Protein AF-A0A4V0XMQ6-F1 (afdb_monomer_lite)

Structure (mmCIF, N/CA/C/O backbone):
data_AF-A0A4V0XMQ6-F1
#
_entry.id   AF-A0A4V0XMQ6-F1
#
loop_
_atom_site.group_PDB
_atom_site.id
_atom_site.type_symbol
_atom_site.label_atom_id
_atom_site.label_alt_id
_atom_site.label_comp_id
_atom_site.label_asym_id
_atom_site.label_entity_id
_atom_site.label_seq_id
_atom_site.pdbx_PDB_ins_code
_atom_site.Cartn_x
_atom_site.Cartn_y
_atom_site.Cartn_z
_atom_site.occupancy
_atom_site.B_iso_or_equiv
_atom_site.auth_seq_id
_atom_site.auth_comp_id
_atom_site.auth_asym_id
_atom_site.auth_atom_id
_atom_site.pdbx_PDB_model_num
ATOM 1 N N . MET A 1 1 ? 17.619 5.755 -38.784 1.00 81.12 1 MET A N 1
ATOM 2 C CA . MET A 1 1 ? 18.291 4.710 -37.985 1.00 81.12 1 MET A CA 1
ATOM 3 C C . MET A 1 1 ? 17.980 4.994 -36.527 1.00 81.12 1 MET A C 1
ATOM 5 O O . MET A 1 1 ? 18.348 6.059 -36.054 1.00 81.12 1 MET A O 1
ATOM 9 N N . ILE A 1 2 ? 17.221 4.125 -35.860 1.00 82.75 2 ILE A N 1
ATOM 10 C CA . ILE A 1 2 ? 16.957 4.253 -34.420 1.00 82.75 2 ILE A CA 1
ATOM 11 C C . ILE A 1 2 ? 18.274 4.017 -33.675 1.00 82.75 2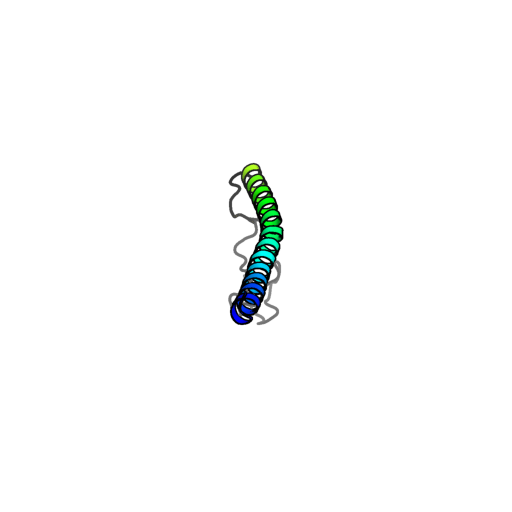 ILE A C 1
ATOM 13 O O . ILE A 1 2 ? 18.971 3.041 -33.950 1.00 82.75 2 ILE A O 1
ATOM 17 N N . SER A 1 3 ? 18.643 4.948 -32.795 1.00 91.12 3 SER A N 1
ATOM 18 C CA . SER A 1 3 ? 19.881 4.867 -32.019 1.00 91.12 3 SER A CA 1
ATOM 19 C C . SER A 1 3 ? 19.731 3.847 -30.894 1.00 91.12 3 SER A C 1
ATOM 21 O O . SER A 1 3 ? 18.682 3.762 -30.260 1.00 91.12 3 SER A O 1
ATOM 23 N N . ILE A 1 4 ? 20.793 3.100 -30.602 1.00 93.00 4 ILE A N 1
ATOM 24 C CA . ILE A 1 4 ? 20.817 2.119 -29.506 1.00 93.00 4 ILE A CA 1
ATOM 25 C C . ILE A 1 4 ? 20.461 2.790 -28.167 1.00 93.00 4 ILE A C 1
ATOM 27 O O . ILE A 1 4 ? 19.758 2.200 -27.352 1.00 93.00 4 ILE A O 1
ATOM 31 N N . PHE A 1 5 ? 20.863 4.051 -27.976 1.00 91.12 5 PHE A N 1
ATOM 32 C CA . PHE A 1 5 ? 20.516 4.844 -26.793 1.00 91.12 5 PHE A CA 1
ATOM 33 C C . PHE A 1 5 ? 19.008 5.041 -26.614 1.00 91.12 5 PHE A C 1
ATOM 35 O O . PHE A 1 5 ? 18.519 4.928 -25.496 1.00 91.12 5 PHE A O 1
ATOM 42 N N . GLU A 1 6 ? 18.274 5.276 -27.702 1.00 92.75 6 GLU A N 1
ATOM 43 C CA . G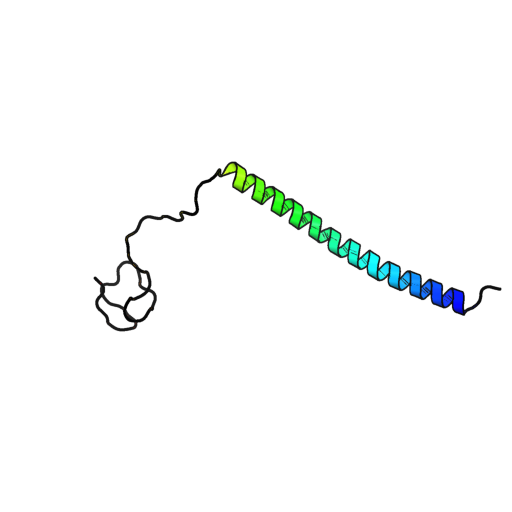LU A 1 6 ? 16.812 5.422 -27.682 1.00 92.75 6 GLU A CA 1
ATOM 44 C C . GLU A 1 6 ? 16.143 4.119 -27.234 1.00 92.75 6 GLU A C 1
ATOM 46 O O . GLU A 1 6 ? 15.283 4.124 -26.358 1.00 92.75 6 GLU A O 1
ATOM 51 N N . VAL A 1 7 ? 16.602 2.977 -27.756 1.00 94.81 7 VAL A N 1
ATOM 52 C CA . VAL A 1 7 ? 16.056 1.662 -27.386 1.00 94.81 7 VAL A CA 1
ATOM 53 C C . VAL A 1 7 ? 16.318 1.352 -25.912 1.00 94.81 7 VAL A C 1
ATOM 55 O O . VAL A 1 7 ? 15.412 0.921 -25.201 1.00 94.81 7 VAL A O 1
ATOM 58 N N . VAL A 1 8 ? 17.538 1.603 -25.431 1.00 94.75 8 VAL A N 1
ATOM 59 C CA . VAL A 1 8 ? 17.901 1.381 -24.022 1.00 94.75 8 VAL A CA 1
ATOM 60 C C . VAL A 1 8 ? 17.093 2.295 -23.100 1.00 94.75 8 VAL A C 1
ATOM 62 O O . VAL A 1 8 ? 16.592 1.837 -22.072 1.00 94.75 8 VAL A O 1
ATOM 65 N N . PHE A 1 9 ? 16.922 3.563 -23.479 1.00 94.44 9 PHE A N 1
ATOM 66 C CA . PHE A 1 9 ? 16.136 4.521 -22.708 1.00 94.44 9 PHE A CA 1
ATOM 67 C C . PHE A 1 9 ? 14.666 4.101 -22.618 1.00 94.44 9 PHE A C 1
ATOM 69 O O . PHE A 1 9 ? 14.101 4.087 -21.527 1.00 94.44 9 PHE A O 1
ATOM 76 N N . LEU A 1 10 ? 14.070 3.674 -23.733 1.00 94.94 10 LEU A N 1
ATOM 77 C CA . LEU A 1 10 ? 12.678 3.233 -23.788 1.00 94.94 10 LEU A CA 1
ATOM 78 C C . LEU A 1 10 ? 12.460 1.967 -22.942 1.00 94.94 10 LEU A C 1
ATOM 80 O O . LEU A 1 10 ? 11.510 1.906 -22.164 1.00 94.94 10 LEU A O 1
ATOM 84 N N . VAL A 1 11 ? 13.374 0.992 -23.002 1.00 95.81 11 VAL A N 1
ATOM 85 C CA . VAL A 1 11 ? 13.305 -0.227 -22.172 1.00 95.81 11 VAL A CA 1
ATOM 86 C C . VAL A 1 11 ? 13.397 0.104 -20.680 1.00 95.81 11 VAL A C 1
ATOM 88 O O . VAL A 1 11 ? 12.598 -0.403 -19.891 1.00 95.81 11 VAL A O 1
ATOM 91 N N . MET A 1 12 ? 14.324 0.982 -20.287 1.00 94.88 12 MET A N 1
ATOM 92 C CA . MET A 1 12 ? 14.463 1.415 -18.892 1.00 94.88 12 MET A CA 1
ATOM 93 C C . MET A 1 12 ? 13.233 2.187 -18.416 1.00 94.88 12 MET A C 1
ATOM 95 O O . MET A 1 12 ? 12.716 1.921 -17.331 1.00 94.88 12 MET A O 1
ATOM 99 N N . PHE A 1 13 ? 12.727 3.100 -19.243 1.00 94.81 13 PHE A N 1
ATOM 100 C CA . PHE A 1 13 ? 11.549 3.892 -18.921 1.00 94.81 13 PHE A CA 1
ATOM 101 C C . PHE A 1 13 ? 10.311 3.007 -18.748 1.00 94.81 13 PHE A C 1
ATOM 103 O O . PHE A 1 13 ? 9.594 3.137 -17.758 1.00 94.81 13 PHE A O 1
ATOM 110 N N . VAL A 1 14 ? 10.102 2.046 -19.652 1.00 94.75 14 VAL A N 1
ATOM 111 C CA . VAL A 1 14 ? 9.008 1.072 -19.558 1.00 94.75 14 VAL A CA 1
ATOM 112 C C . VAL A 1 14 ? 9.158 0.211 -18.303 1.00 94.75 14 VAL A C 1
AT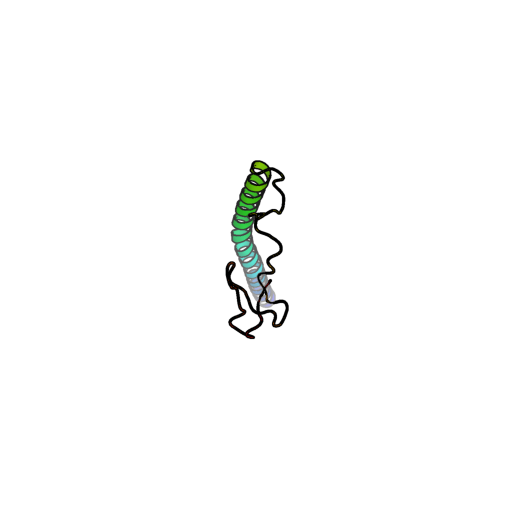OM 114 O O . VAL A 1 14 ? 8.190 0.067 -17.563 1.00 94.75 14 VAL A O 1
ATOM 117 N N . ALA A 1 15 ? 10.351 -0.296 -17.987 1.00 94.06 15 ALA A N 1
ATOM 118 C CA . ALA A 1 15 ? 10.571 -1.097 -16.780 1.00 94.06 15 ALA A CA 1
ATOM 119 C C . ALA A 1 15 ? 10.275 -0.314 -15.483 1.00 94.06 15 ALA A C 1
ATOM 121 O O . ALA A 1 15 ? 9.589 -0.814 -14.586 1.00 94.06 15 ALA A O 1
ATOM 122 N N . VAL A 1 16 ? 10.731 0.938 -15.390 1.00 94.19 16 VAL A N 1
ATOM 123 C CA . VAL A 1 16 ? 10.459 1.810 -14.235 1.00 94.19 16 VAL A CA 1
ATOM 124 C C . VAL A 1 16 ? 8.967 2.140 -14.144 1.00 94.19 16 VAL A C 1
ATOM 126 O O . VAL A 1 16 ? 8.364 2.036 -13.079 1.00 94.19 16 VAL A O 1
ATOM 129 N N . PHE A 1 17 ? 8.328 2.455 -15.267 1.00 93.00 17 PHE A N 1
ATOM 130 C CA . PHE A 1 17 ? 6.900 2.747 -15.297 1.00 93.00 17 PHE A CA 1
ATOM 131 C C . PHE A 1 17 ? 6.058 1.531 -14.883 1.00 93.00 17 PHE A C 1
ATOM 133 O O . PHE A 1 17 ? 5.153 1.652 -14.055 1.00 93.00 17 PHE A O 1
ATOM 140 N N . PHE A 1 18 ? 6.403 0.336 -15.372 1.00 91.50 18 PHE A N 1
ATOM 141 C CA . PHE A 1 18 ? 5.737 -0.907 -14.985 1.00 91.50 18 PHE A CA 1
ATOM 142 C C . PHE A 1 18 ? 5.933 -1.240 -13.509 1.00 91.50 18 PHE A C 1
ATOM 144 O O . PHE A 1 18 ? 4.977 -1.681 -12.874 1.00 91.50 18 PHE A O 1
ATOM 151 N N . THR A 1 19 ? 7.118 -1.027 -12.934 1.00 89.12 19 THR A N 1
ATOM 152 C CA . THR A 1 19 ? 7.342 -1.292 -11.500 1.00 89.12 19 THR A CA 1
ATOM 153 C C . THR A 1 19 ? 6.536 -0.341 -10.614 1.00 89.12 19 THR A C 1
ATOM 155 O O . THR A 1 19 ? 5.905 -0.798 -9.658 1.00 89.12 19 THR A O 1
ATOM 158 N N . ILE A 1 20 ? 6.453 0.944 -10.975 1.00 89.50 20 ILE A N 1
ATOM 159 C CA . ILE A 1 20 ? 5.638 1.939 -10.262 1.00 89.50 20 ILE A CA 1
ATOM 160 C C . ILE A 1 20 ? 4.145 1.606 -10.373 1.00 89.50 20 ILE A C 1
ATOM 162 O O . ILE A 1 20 ? 3.451 1.544 -9.357 1.00 89.50 20 ILE A O 1
ATOM 166 N N . ILE A 1 21 ? 3.641 1.339 -11.584 1.00 87.56 21 ILE A N 1
ATOM 167 C CA . ILE A 1 21 ? 2.223 1.011 -11.795 1.00 87.56 21 ILE A CA 1
ATOM 168 C C . ILE A 1 21 ? 1.860 -0.312 -11.127 1.00 87.56 21 ILE A C 1
ATOM 170 O O . ILE A 1 21 ? 0.842 -0.385 -10.441 1.00 87.56 21 ILE A O 1
ATOM 174 N N . SER A 1 22 ? 2.692 -1.344 -11.262 1.00 84.62 22 SER A N 1
ATOM 175 C CA . SER A 1 22 ? 2.450 -2.640 -10.617 1.00 84.62 22 SER A CA 1
ATOM 176 C C . SER A 1 22 ? 2.434 -2.507 -9.092 1.00 84.62 22 SER A C 1
ATOM 178 O O . SER A 1 22 ? 1.571 -3.086 -8.431 1.00 84.62 22 SER A O 1
ATOM 180 N N . GLY A 1 23 ? 3.334 -1.694 -8.525 1.00 83.69 23 GLY A N 1
ATOM 181 C CA . GLY A 1 23 ? 3.331 -1.363 -7.099 1.00 83.69 23 GLY A CA 1
ATOM 182 C C . GLY A 1 23 ? 2.055 -0.633 -6.669 1.00 83.69 23 GLY A C 1
ATOM 183 O O . GLY A 1 23 ? 1.444 -0.981 -5.658 1.00 83.69 23 GLY A O 1
ATOM 184 N N . PHE A 1 24 ? 1.597 0.324 -7.475 1.00 76.88 24 PHE A N 1
ATOM 185 C CA . PHE A 1 24 ? 0.392 1.102 -7.202 1.00 76.88 24 PHE A CA 1
ATOM 186 C C . PHE A 1 24 ? -0.897 0.266 -7.280 1.00 76.88 24 PHE A C 1
ATOM 188 O O . PHE A 1 24 ? -1.770 0.373 -6.415 1.00 76.88 24 PHE A O 1
ATOM 195 N N . TRP A 1 25 ? -1.007 -0.629 -8.263 1.00 72.00 25 TRP A N 1
ATOM 196 C CA . TRP A 1 25 ? -2.134 -1.561 -8.373 1.00 72.00 25 TRP A CA 1
ATOM 197 C C . TRP A 1 25 ? -2.168 -2.561 -7.211 1.00 72.00 25 TRP A C 1
ATOM 199 O O . TRP A 1 25 ? -3.241 -2.841 -6.670 1.00 72.00 25 TRP A O 1
ATOM 209 N N . ARG A 1 26 ? -1.001 -3.031 -6.751 1.00 72.06 26 ARG A N 1
ATOM 210 C CA . ARG A 1 26 ? -0.888 -3.908 -5.575 1.00 72.06 26 ARG A CA 1
ATOM 211 C C . ARG A 1 26 ? -1.366 -3.226 -4.285 1.00 72.06 26 ARG A C 1
ATOM 213 O O . ARG A 1 26 ? -1.976 -3.885 -3.446 1.00 72.06 26 ARG A O 1
ATOM 220 N N . MET A 1 27 ? -1.153 -1.916 -4.153 1.00 66.69 27 MET A N 1
ATOM 221 C CA . MET A 1 27 ? -1.637 -1.114 -3.018 1.00 66.69 27 MET A CA 1
ATOM 222 C C . MET A 1 27 ? -3.158 -0.887 -3.073 1.00 66.69 27 MET A C 1
ATOM 224 O O . MET A 1 27 ? -3.844 -0.995 -2.054 1.00 66.69 27 MET A O 1
ATOM 228 N N . ARG A 1 28 ? -3.721 -0.659 -4.267 1.00 65.12 28 ARG A N 1
ATOM 229 C CA . ARG A 1 28 ? -5.173 -0.474 -4.452 1.00 65.12 28 ARG A CA 1
ATOM 230 C C . ARG A 1 28 ? -5.998 -1.708 -4.068 1.00 65.12 28 ARG A C 1
ATOM 232 O O . ARG A 1 28 ? -7.102 -1.561 -3.548 1.00 65.12 28 ARG A O 1
ATOM 239 N N . GLY A 1 29 ? -5.447 -2.910 -4.251 1.00 67.31 2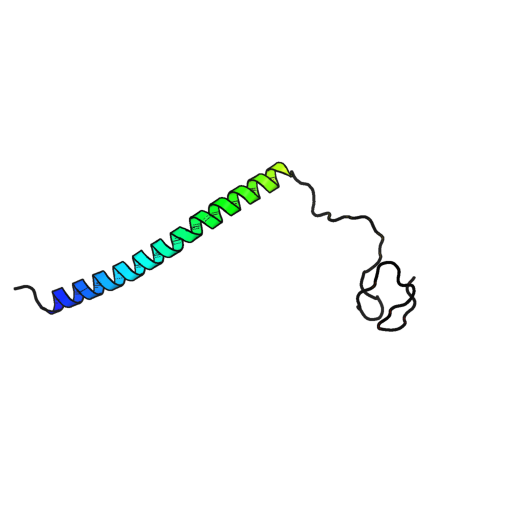9 GLY A N 1
ATOM 240 C CA . GLY A 1 29 ? -6.104 -4.162 -3.861 1.00 67.31 29 GLY A CA 1
ATOM 241 C C . GLY A 1 29 ? -6.337 -4.316 -2.350 1.00 67.31 29 GLY A C 1
ATOM 242 O O . GLY A 1 29 ? -7.279 -4.999 -1.950 1.00 67.31 29 GLY A O 1
ATOM 243 N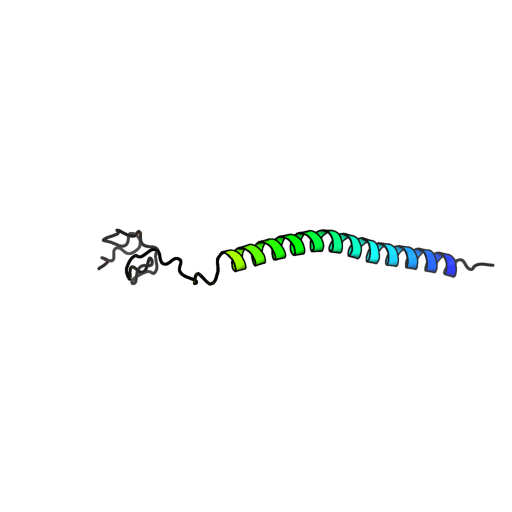 N . MET A 1 30 ? -5.525 -3.669 -1.503 1.00 64.75 30 MET A N 1
ATOM 244 C CA . MET A 1 30 ? -5.735 -3.674 -0.047 1.00 64.75 30 MET A CA 1
ATOM 245 C C . MET A 1 30 ? -6.652 -2.539 0.423 1.00 64.75 30 MET A C 1
ATOM 247 O O . MET A 1 30 ? -7.400 -2.730 1.378 1.00 64.75 30 MET A O 1
ATOM 251 N N . ALA A 1 31 ? -6.669 -1.401 -0.279 1.00 66.31 31 ALA A N 1
ATOM 252 C CA . ALA A 1 31 ? -7.533 -0.266 0.055 1.00 66.31 31 ALA A CA 1
ATOM 253 C C . ALA A 1 31 ? -9.028 -0.623 -0.006 1.00 66.31 31 ALA A C 1
ATOM 255 O O . ALA A 1 31 ? -9.789 -0.203 0.860 1.00 66.31 31 ALA A O 1
ATOM 256 N N . ASN A 1 32 ? -9.438 -1.466 -0.962 1.00 74.62 32 ASN A N 1
ATOM 257 C CA . ASN A 1 32 ? -10.841 -1.872 -1.093 1.00 74.62 32 ASN A CA 1
ATOM 258 C C . ASN A 1 32 ? -11.342 -2.691 0.113 1.00 74.62 32 ASN A C 1
ATOM 260 O O . ASN A 1 32 ? -12.510 -2.595 0.469 1.00 74.62 32 ASN A O 1
ATOM 264 N N . LYS A 1 33 ? -10.455 -3.460 0.765 1.00 75.69 33 LYS A N 1
ATOM 265 C CA . LYS A 1 33 ? -10.791 -4.251 1.964 1.00 75.69 33 LYS A CA 1
ATOM 266 C C . LYS A 1 33 ? -10.870 -3.393 3.225 1.00 75.69 33 LYS A C 1
ATOM 268 O O . LYS A 1 33 ? -11.682 -3.660 4.102 1.00 75.69 33 LYS A O 1
ATOM 273 N N . VAL A 1 34 ? -10.016 -2.371 3.324 1.00 76.19 34 VAL A N 1
ATOM 274 C CA . VAL A 1 34 ? -10.052 -1.417 4.443 1.00 76.19 34 VAL A CA 1
ATOM 275 C C . VAL A 1 34 ? -11.291 -0.532 4.338 1.00 76.19 34 VAL A C 1
ATOM 277 O O . VAL A 1 34 ? -11.931 -0.273 5.348 1.00 76.19 34 VAL A O 1
ATOM 280 N N . PHE A 1 35 ? -11.665 -0.126 3.122 1.00 76.44 35 PHE A N 1
ATOM 281 C CA . PHE A 1 35 ? -12.868 0.667 2.891 1.00 76.44 35 PHE A CA 1
ATOM 282 C C . PHE A 1 35 ? -14.141 -0.103 3.271 1.00 76.44 35 PHE A C 1
ATOM 284 O O . PHE A 1 35 ? -14.975 0.433 3.992 1.00 76.44 35 PHE A O 1
ATOM 291 N N . SER A 1 36 ? -14.250 -1.384 2.893 1.00 74.88 36 SER A N 1
ATOM 292 C CA . SER A 1 36 ? -15.402 -2.210 3.276 1.00 74.88 36 SER A CA 1
ATOM 293 C C . SER A 1 36 ? -15.488 -2.455 4.787 1.00 74.88 36 SER A C 1
ATOM 295 O O . SER A 1 36 ? -16.572 -2.376 5.349 1.00 74.88 36 SER A O 1
ATOM 297 N N . LEU A 1 37 ? -14.355 -2.691 5.464 1.00 80.12 37 LEU A N 1
ATOM 298 C CA . LEU A 1 37 ? -14.335 -2.838 6.928 1.00 80.12 37 LEU A CA 1
ATOM 299 C C . LEU A 1 37 ? -14.676 -1.524 7.651 1.00 80.12 37 LEU A C 1
ATOM 301 O O . LEU A 1 37 ? -15.339 -1.548 8.685 1.00 80.12 37 LEU A O 1
ATOM 305 N N . ALA A 1 38 ? -14.241 -0.380 7.112 1.00 78.88 38 ALA A N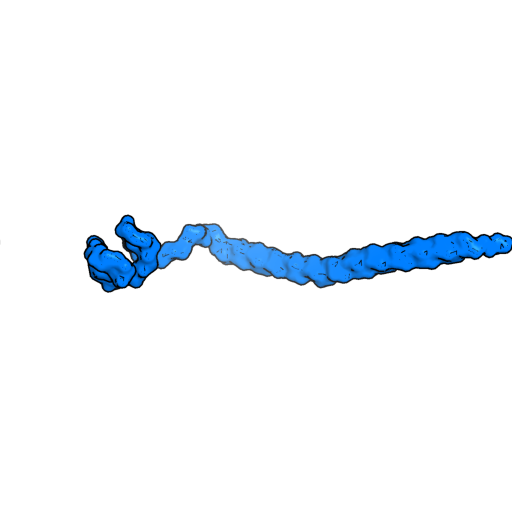 1
ATOM 306 C CA . ALA A 1 38 ? -14.560 0.932 7.669 1.00 78.88 38 ALA A CA 1
ATOM 307 C C . ALA A 1 38 ? -16.060 1.257 7.558 1.00 78.88 38 ALA A C 1
ATOM 309 O O . ALA A 1 38 ? -16.631 1.834 8.483 1.00 78.88 38 ALA A O 1
ATOM 310 N N . GLU A 1 39 ? -16.703 0.856 6.459 1.00 82.00 39 GLU A N 1
ATOM 311 C CA . GLU A 1 39 ? -18.142 1.043 6.257 1.00 82.00 39 GLU A CA 1
ATOM 312 C C . GLU A 1 39 ? -18.968 0.171 7.220 1.00 82.00 39 GLU A C 1
ATOM 314 O O . GLU A 1 39 ? -19.896 0.664 7.864 1.00 82.00 39 GLU A O 1
ATOM 319 N N . GLU A 1 40 ? -18.560 -1.085 7.434 1.00 82.81 40 GLU A N 1
ATOM 320 C CA . GLU A 1 40 ? -19.193 -1.984 8.411 1.00 82.81 40 GLU A CA 1
ATOM 321 C C . GLU A 1 40 ? -19.050 -1.493 9.864 1.00 82.81 40 GLU A C 1
ATOM 323 O O . GLU A 1 40 ? -19.977 -1.633 10.670 1.00 82.81 40 GLU A O 1
ATOM 328 N N . GLU A 1 41 ? -17.907 -0.902 10.227 1.00 78.56 41 GLU A N 1
ATOM 329 C CA . GLU A 1 41 ? -17.705 -0.343 11.569 1.00 78.56 41 GLU A CA 1
ATOM 330 C C . GLU A 1 41 ? -18.556 0.918 11.797 1.00 78.56 41 GLU A C 1
ATOM 332 O O . GLU A 1 41 ? -19.076 1.130 12.898 1.00 78.56 41 GLU A O 1
ATOM 337 N N . MET A 1 42 ? -18.742 1.739 10.759 1.00 75.12 42 MET A N 1
ATOM 338 C CA . MET A 1 42 ? -19.563 2.948 10.824 1.00 75.12 42 MET A CA 1
ATOM 339 C C . MET A 1 42 ? -21.051 2.612 10.987 1.00 75.12 42 MET A C 1
ATOM 341 O O . MET A 1 42 ? -21.707 3.188 11.856 1.00 75.12 42 MET A O 1
ATOM 345 N N . GLU A 1 43 ? -21.559 1.637 10.231 1.00 77.31 43 GLU A N 1
ATOM 346 C CA . GLU A 1 43 ? -22.927 1.117 10.365 1.00 77.31 43 GLU A CA 1
ATOM 347 C C . GLU A 1 43 ? -23.172 0.515 11.757 1.00 77.31 43 GLU A C 1
ATOM 349 O O . GLU A 1 43 ? -24.217 0.762 12.366 1.00 77.31 43 GLU A O 1
ATOM 354 N N . ARG A 1 44 ? -22.193 -0.218 12.317 1.00 77.69 44 ARG A N 1
ATOM 355 C CA . ARG A 1 44 ? -22.294 -0.750 13.686 1.00 77.69 44 ARG A CA 1
ATOM 356 C C . ARG A 1 44 ? -22.402 0.377 14.717 1.00 77.69 44 ARG A C 1
ATOM 358 O O . ARG A 1 44 ? -23.313 0.340 15.538 1.00 77.69 44 ARG A O 1
ATOM 365 N N . LYS A 1 45 ? -21.543 1.401 14.637 1.00 70.88 45 LYS A N 1
ATOM 366 C CA . LYS A 1 45 ? -21.588 2.562 15.549 1.00 70.88 45 LYS A CA 1
ATOM 367 C C . LYS A 1 45 ? -22.872 3.375 15.404 1.00 70.88 45 LYS A C 1
ATOM 369 O O . LYS A 1 45 ? -23.379 3.893 16.394 1.00 70.88 45 LYS A O 1
ATOM 374 N N . LEU A 1 46 ? -23.413 3.479 14.189 1.00 74.44 46 LEU A N 1
ATOM 375 C CA . LEU A 1 46 ? -24.679 4.169 13.954 1.00 74.44 46 LEU A CA 1
ATOM 376 C C . LEU A 1 46 ? -25.862 3.381 14.535 1.00 74.44 46 LEU A C 1
ATOM 378 O O . LEU A 1 46 ? -26.755 3.968 15.144 1.00 74.44 46 LEU A O 1
ATOM 382 N N . ARG A 1 47 ? -25.851 2.051 14.386 1.00 68.25 47 ARG A N 1
ATOM 383 C CA . ARG A 1 47 ? -26.890 1.148 14.899 1.00 68.25 47 ARG A CA 1
ATOM 384 C C . ARG A 1 47 ? -26.840 0.977 16.419 1.00 68.25 47 ARG A C 1
ATOM 386 O O . ARG A 1 47 ? -27.882 0.745 17.025 1.00 68.25 47 ARG A O 1
ATOM 393 N N . GLU A 1 48 ? -25.666 1.112 17.030 1.00 66.88 48 GLU A N 1
ATOM 394 C CA . GLU A 1 48 ? -25.511 1.121 18.490 1.00 66.88 48 GLU A CA 1
ATOM 395 C C . GLU A 1 48 ? -25.928 2.460 19.126 1.00 66.88 48 GLU A C 1
ATOM 397 O O . GLU A 1 48 ? -26.191 2.508 20.327 1.00 66.88 48 GLU A O 1
ATOM 402 N N . GLY A 1 49 ? -26.086 3.536 18.342 1.00 62.56 49 GLY A N 1
ATOM 403 C CA . GLY A 1 49 ? -26.373 4.866 18.885 1.00 62.56 49 GLY A CA 1
ATOM 404 C C . GLY A 1 49 ? -25.288 5.325 19.878 1.00 62.56 49 GLY A C 1
ATOM 405 O O . GLY A 1 49 ? -24.297 4.633 20.105 1.00 62.56 49 GLY A O 1
ATOM 406 N N . PRO A 1 50 ? -25.407 6.510 20.498 1.00 62.47 50 PRO A N 1
ATOM 407 C CA . PRO A 1 50 ? -24.420 6.988 21.459 1.00 62.47 50 PRO A CA 1
ATOM 408 C C . PRO A 1 50 ? -24.574 6.271 22.814 1.00 62.47 50 PRO A C 1
ATOM 410 O O . PRO A 1 50 ? -24.836 6.909 23.833 1.00 62.47 50 PRO A O 1
ATOM 413 N N . SER A 1 51 ? -24.384 4.951 22.879 1.00 54.25 51 SER A N 1
ATOM 414 C CA . SER A 1 51 ? -24.066 4.284 24.144 1.00 54.25 51 SER A CA 1
ATOM 415 C C . SER A 1 51 ? -22.580 4.489 24.438 1.00 54.25 51 SER A C 1
ATOM 417 O O . SER A 1 51 ? -21.732 3.665 24.115 1.00 54.25 51 SER A O 1
ATOM 419 N N . ASN A 1 52 ? -22.307 5.693 24.942 1.00 46.16 52 ASN A N 1
ATOM 420 C CA . ASN A 1 52 ? -21.396 6.045 26.030 1.00 46.16 52 ASN A CA 1
ATOM 421 C C . ASN A 1 52 ? -20.183 5.109 26.290 1.00 46.16 52 ASN A C 1
ATOM 423 O O . ASN A 1 52 ? -20.372 3.906 26.472 1.00 46.16 52 ASN A O 1
ATOM 427 N N . PRO A 1 53 ? -18.945 5.636 26.435 1.00 53.22 53 PRO A N 1
ATOM 428 C CA . PRO A 1 53 ? -17.826 4.911 27.039 1.00 53.22 53 PRO A CA 1
ATOM 429 C C . PRO A 1 53 ? -18.152 4.558 28.496 1.00 53.22 53 PRO A C 1
ATOM 431 O O . PRO A 1 53 ? -17.784 5.241 29.445 1.00 53.22 53 PRO A O 1
ATOM 434 N N . THR A 1 54 ? -18.888 3.474 28.681 1.00 51.16 54 THR A N 1
ATOM 435 C CA . THR A 1 54 ? -19.177 2.909 29.985 1.00 51.16 54 THR A CA 1
ATOM 436 C C . THR A 1 54 ? -19.300 1.402 29.830 1.00 51.16 54 THR A C 1
ATOM 438 O O . THR A 1 54 ? -20.368 0.809 29.906 1.00 51.16 54 THR A O 1
ATOM 441 N N . ALA A 1 55 ? -18.136 0.755 29.793 1.00 46.28 55 ALA A N 1
ATOM 442 C CA . ALA A 1 55 ? -17.937 -0.466 30.565 1.00 46.28 55 ALA A CA 1
ATOM 443 C C . ALA A 1 55 ? -18.023 -0.152 32.081 1.00 46.28 55 ALA A C 1
ATOM 445 O O . ALA A 1 55 ? -17.147 -0.517 32.858 1.00 46.28 55 ALA A O 1
ATOM 446 N N . ALA A 1 56 ? -19.087 0.544 32.503 1.00 49.41 56 ALA A N 1
ATOM 447 C CA . ALA A 1 56 ? -19.589 0.512 33.863 1.00 49.41 56 ALA A CA 1
ATOM 448 C C . ALA A 1 56 ? -20.296 -0.833 34.021 1.00 49.41 56 ALA A C 1
ATOM 450 O O . ALA A 1 56 ? -21.514 -0.947 33.926 1.00 49.41 56 ALA A O 1
ATOM 451 N N . THR A 1 57 ? -19.503 -1.875 34.254 1.00 48.81 57 THR A N 1
ATOM 452 C CA . THR A 1 57 ? -19.958 -2.888 35.198 1.00 48.81 57 THR A CA 1
ATOM 453 C C . THR A 1 57 ? -19.713 -2.296 36.575 1.00 48.81 57 THR A C 1
ATOM 455 O O . THR A 1 57 ? -18.584 -1.986 36.939 1.00 48.81 57 THR A O 1
ATOM 458 N N . ASN A 1 58 ? -20.805 -2.060 37.290 1.00 57.41 58 ASN A N 1
ATOM 459 C CA . ASN A 1 58 ? -20.821 -1.590 38.663 1.00 57.41 58 ASN A CA 1
ATOM 460 C C . ASN A 1 58 ? -19.933 -2.465 39.558 1.00 57.41 58 ASN A C 1
ATOM 462 O O . ASN A 1 58 ? -20.269 -3.619 39.806 1.00 57.41 58 ASN A O 1
ATOM 466 N N . ALA A 1 59 ? -18.854 -1.895 40.077 1.00 39.81 59 ALA A N 1
ATOM 467 C CA . ALA A 1 59 ? -18.298 -2.217 41.384 1.00 39.81 59 ALA A CA 1
ATOM 468 C C . ALA A 1 59 ? -17.386 -1.047 41.766 1.00 39.81 59 ALA A C 1
ATOM 470 O O . ALA A 1 59 ? -16.376 -0.863 41.103 1.00 39.81 59 ALA A O 1
ATOM 471 N N . THR A 1 60 ? -17.853 -0.232 42.722 1.00 39.91 60 THR A N 1
ATOM 472 C CA . THR A 1 60 ? -17.117 0.236 43.920 1.00 39.91 60 THR A CA 1
ATOM 473 C C . THR A 1 60 ? -15.727 0.886 43.711 1.00 39.91 60 THR A C 1
ATOM 475 O O . THR A 1 60 ? -15.018 0.575 42.764 1.00 39.91 60 THR A O 1
ATOM 478 N N . PRO A 1 61 ? -15.276 1.832 44.556 1.00 50.03 61 PRO A N 1
ATOM 479 C CA . PRO A 1 61 ? -13.932 2.413 44.460 1.00 50.03 61 PRO A CA 1
ATOM 480 C C . PRO A 1 61 ? -12.836 1.408 44.862 1.00 50.03 61 PRO A C 1
ATOM 482 O O . PRO A 1 61 ? -12.020 1.689 45.727 1.00 50.03 61 PRO A O 1
ATOM 485 N N . ASP A 1 62 ? -12.775 0.250 44.217 1.00 51.72 62 ASP A N 1
ATOM 486 C CA . ASP A 1 62 ? -11.758 -0.752 44.473 1.00 51.72 62 ASP A CA 1
ATOM 487 C C . ASP A 1 62 ? -10.757 -0.648 43.342 1.00 51.72 62 ASP A C 1
ATOM 489 O O . ASP A 1 62 ? -10.810 -1.331 42.317 1.00 51.72 62 ASP A O 1
ATOM 493 N N . SER A 1 63 ? -9.852 0.309 43.529 1.00 57.38 63 SER A N 1
ATOM 494 C CA . SER A 1 63 ? -8.567 0.352 42.861 1.00 57.38 63 SER A CA 1
ATOM 495 C C . SER A 1 63 ? -8.038 -1.076 42.757 1.00 57.38 63 SER A C 1
ATOM 497 O O . SER A 1 63 ? -7.507 -1.627 43.719 1.00 57.38 63 SER A O 1
ATOM 499 N N . GLY A 1 64 ? -8.155 -1.678 41.570 1.00 68.62 64 GLY A N 1
ATOM 500 C CA . GLY A 1 64 ? -7.598 -2.997 41.260 1.00 68.62 64 GLY A CA 1
ATOM 501 C C . GLY A 1 64 ? -6.069 -3.021 41.325 1.00 68.62 64 GLY A C 1
ATOM 502 O O . GLY A 1 64 ? -5.454 -3.923 40.766 1.00 68.62 64 GLY A O 1
ATOM 503 N N . LEU A 1 65 ? -5.465 -2.004 41.943 1.00 77.81 65 LEU A N 1
ATOM 504 C CA . LEU A 1 65 ? -4.067 -1.772 42.222 1.00 77.81 65 LEU A CA 1
ATOM 505 C C . LEU A 1 65 ? -3.928 -1.374 43.695 1.00 77.81 65 LEU A C 1
ATOM 507 O O . LEU A 1 65 ? -4.695 -0.570 44.217 1.00 77.81 65 LEU A O 1
ATOM 511 N N . CYS A 1 66 ? -2.929 -1.933 44.361 1.00 80.94 66 CYS A N 1
ATOM 512 C CA . CYS A 1 66 ? -2.671 -1.671 45.767 1.00 80.94 66 CYS A CA 1
ATOM 513 C C . CYS A 1 66 ? -2.194 -0.238 45.966 1.00 80.94 66 CYS A C 1
ATOM 515 O O . CYS A 1 66 ? -1.213 0.168 45.350 1.00 80.94 66 CYS A O 1
ATOM 517 N N . SER A 1 67 ? -2.822 0.506 46.874 1.00 78.19 67 SER A N 1
ATOM 518 C CA . SER A 1 67 ? -2.387 1.856 47.255 1.00 78.19 67 SER A CA 1
ATOM 519 C C . SER A 1 67 ? -0.973 1.888 47.851 1.00 78.19 67 SER A C 1
ATOM 521 O O . SER A 1 67 ? -0.305 2.915 47.778 1.00 78.19 67 SER A O 1
ATOM 523 N N . HIS A 1 68 ? -0.488 0.763 48.391 1.00 77.69 68 HIS A N 1
ATOM 524 C CA . HIS A 1 68 ? 0.854 0.651 48.968 1.00 77.69 68 HIS A CA 1
ATOM 525 C C . HIS A 1 68 ? 1.948 0.250 47.970 1.00 77.69 68 HIS A C 1
ATOM 527 O O . HIS A 1 68 ? 3.078 0.707 48.105 1.00 77.69 68 HIS A O 1
ATOM 533 N N . CYS A 1 69 ? 1.658 -0.619 46.996 1.00 82.81 69 CYS A N 1
ATOM 534 C CA . CYS A 1 69 ? 2.695 -1.166 46.101 1.00 82.81 69 CYS A CA 1
ATOM 535 C C . CYS A 1 69 ? 2.333 -1.181 44.609 1.00 82.81 69 CYS A C 1
ATOM 537 O O . CYS A 1 69 ? 3.124 -1.648 43.794 1.00 82.81 69 CYS A O 1
ATOM 539 N N . GLY A 1 70 ? 1.133 -0.738 44.235 1.00 80.31 70 GLY A N 1
ATOM 540 C CA . GLY A 1 70 ? 0.651 -0.708 42.851 1.00 80.31 70 GLY A CA 1
ATOM 541 C C . GLY A 1 70 ? 0.357 -2.078 42.231 1.00 80.31 70 GLY A C 1
ATOM 542 O O . GLY A 1 70 ? -0.048 -2.146 41.073 1.00 80.31 70 GLY A O 1
ATOM 543 N N . SER A 1 71 ? 0.543 -3.178 42.969 1.00 81.69 71 SER A N 1
ATOM 544 C CA . SER A 1 71 ? 0.274 -4.525 42.451 1.00 81.69 71 SER A CA 1
ATOM 545 C C . SER A 1 71 ? -1.218 -4.767 42.248 1.00 81.69 71 SER A C 1
ATOM 547 O O . SER A 1 71 ? -2.044 -4.219 42.980 1.00 81.69 71 SER A O 1
ATOM 549 N N . ARG A 1 72 ? -1.570 -5.593 41.255 1.00 81.12 72 ARG A N 1
ATOM 550 C CA . ARG A 1 72 ? -2.974 -5.880 40.957 1.00 81.12 72 ARG A CA 1
ATOM 551 C C . ARG A 1 72 ? -3.641 -6.646 42.095 1.00 81.12 72 ARG A C 1
ATOM 553 O O . ARG A 1 72 ? -3.121 -7.668 42.540 1.00 81.12 72 ARG A O 1
ATOM 560 N N . LEU A 1 73 ? -4.816 -6.185 42.505 1.00 77.56 73 LEU A N 1
ATOM 561 C CA . LEU A 1 73 ? -5.637 -6.847 43.513 1.00 77.56 73 LEU A CA 1
ATOM 562 C C . LEU A 1 73 ? -6.778 -7.613 42.874 1.00 77.56 73 LEU A C 1
ATOM 564 O O . LEU A 1 73 ? -7.403 -7.174 41.911 1.00 77.56 73 LEU A O 1
ATOM 568 N N . THR A 1 74 ? -7.048 -8.776 43.447 1.00 70.56 74 THR A N 1
ATOM 569 C CA . THR A 1 74 ? -8.267 -9.528 43.179 1.00 70.56 74 THR A CA 1
ATOM 570 C C . THR A 1 74 ? -9.407 -8.906 43.972 1.00 70.56 74 THR A C 1
ATOM 572 O O . THR A 1 74 ? -9.195 -8.557 45.130 1.00 70.56 74 THR A O 1
ATOM 575 N N . ALA A 1 75 ? -10.606 -8.844 43.391 1.00 63.78 75 ALA A N 1
ATOM 576 C CA . ALA A 1 75 ? -11.782 -8.130 43.909 1.00 63.78 75 ALA A CA 1
ATOM 577 C C . ALA A 1 75 ? -12.279 -8.529 45.323 1.00 63.78 75 ALA A C 1
ATOM 579 O O . ALA A 1 75 ? -13.262 -7.977 45.783 1.00 63.78 75 ALA A O 1
ATOM 580 N N . ASN A 1 76 ? -11.622 -9.475 46.010 1.00 63.72 76 ASN A N 1
ATOM 581 C CA . ASN A 1 76 ? -11.975 -9.956 47.352 1.00 63.72 76 ASN A CA 1
ATOM 582 C C . ASN A 1 76 ? -10.737 -10.196 48.251 1.00 63.72 76 ASN A C 1
ATOM 584 O O . ASN A 1 76 ? -10.759 -11.065 49.123 1.00 63.72 76 ASN A O 1
ATOM 588 N N . ALA A 1 77 ? -9.608 -9.523 47.996 1.00 66.94 77 ALA A N 1
ATOM 589 C CA . ALA A 1 77 ? -8.397 -9.697 48.802 1.00 66.94 77 ALA A CA 1
ATOM 590 C C . ALA A 1 77 ? -8.414 -8.784 50.037 1.00 66.94 77 ALA A C 1
ATOM 592 O O . ALA A 1 77 ? -8.303 -7.573 49.900 1.00 66.94 77 ALA A O 1
ATOM 593 N N . VAL A 1 78 ? -8.476 -9.384 51.229 1.00 79.31 78 VAL A N 1
ATOM 594 C CA . VAL A 1 78 ? -8.341 -8.683 52.525 1.00 79.31 78 VAL A CA 1
ATOM 595 C C . VAL A 1 78 ? -6.903 -8.183 52.742 1.00 79.31 78 VAL A C 1
ATOM 597 O O . VAL A 1 78 ? -6.658 -7.210 53.451 1.00 79.31 78 VAL A O 1
ATOM 600 N N . GLU A 1 79 ? -5.931 -8.827 52.092 1.00 83.81 79 GLU A N 1
ATOM 601 C CA . GLU A 1 79 ? -4.507 -8.521 52.210 1.00 83.81 79 GLU A CA 1
ATOM 602 C C . GLU A 1 79 ? -3.823 -8.580 50.841 1.00 83.81 79 GLU A C 1
ATOM 604 O O . GLU A 1 79 ? -4.088 -9.458 50.008 1.00 83.81 79 GLU A O 1
ATOM 609 N N . CYS A 1 80 ? -2.902 -7.650 50.593 1.00 84.56 80 CYS A N 1
ATOM 610 C CA . CYS A 1 80 ? -2.139 -7.624 49.358 1.00 84.56 80 CYS A CA 1
ATOM 611 C C . CYS A 1 80 ? -1.102 -8.754 49.363 1.00 84.56 80 CYS A C 1
ATOM 613 O O . CYS A 1 80 ? -0.148 -8.720 50.135 1.00 84.56 80 CYS A O 1
ATOM 615 N N . ARG A 1 81 ? -1.205 -9.706 48.428 1.00 80.62 81 ARG A N 1
ATOM 616 C CA . ARG A 1 81 ? -0.237 -10.816 48.304 1.00 80.62 81 ARG A CA 1
ATOM 617 C C . ARG A 1 81 ? 1.198 -10.383 47.986 1.00 80.62 81 ARG A C 1
ATOM 619 O O . ARG A 1 81 ? 2.111 -11.178 48.165 1.00 80.62 81 ARG A O 1
ATOM 626 N N . ASN A 1 82 ? 1.392 -9.164 47.479 1.00 80.69 82 ASN A N 1
ATOM 627 C CA . ASN A 1 82 ? 2.708 -8.672 47.076 1.00 80.69 82 ASN A CA 1
ATOM 628 C C . ASN A 1 82 ? 3.443 -7.922 48.198 1.00 80.69 82 ASN A C 1
ATOM 630 O O . ASN A 1 82 ? 4.658 -8.026 48.301 1.00 80.69 82 ASN A O 1
ATOM 634 N N . CYS A 1 83 ? 2.727 -7.151 49.023 1.00 84.12 83 CYS A N 1
ATOM 635 C CA . CYS A 1 83 ? 3.346 -6.315 50.061 1.00 84.12 83 CYS A CA 1
ATOM 636 C C . CYS A 1 83 ? 2.830 -6.574 51.481 1.00 84.12 83 CYS A C 1
ATOM 638 O O . CYS A 1 83 ? 3.316 -5.944 52.413 1.00 84.12 83 CYS A O 1
ATOM 640 N N . GLY A 1 84 ? 1.842 -7.456 51.657 1.00 81.25 84 GLY A N 1
ATOM 641 C CA . GLY A 1 84 ? 1.264 -7.790 52.961 1.00 81.25 84 GLY A CA 1
ATOM 642 C C . GLY A 1 84 ? 0.424 -6.679 53.596 1.00 81.25 84 GLY A C 1
ATOM 643 O O . GLY A 1 84 ? 0.082 -6.778 54.766 1.00 81.25 84 GLY A O 1
ATOM 644 N N . ALA A 1 85 ? 0.099 -5.612 52.858 1.00 82.00 85 ALA A N 1
ATOM 645 C CA . ALA A 1 85 ? -0.740 -4.536 53.380 1.00 82.00 85 ALA A CA 1
ATOM 646 C C . ALA A 1 85 ? -2.202 -4.991 53.477 1.00 82.00 85 ALA A C 1
ATOM 648 O O . ALA A 1 85 ? -2.731 -5.547 52.509 1.00 82.00 85 ALA A O 1
ATOM 649 N N . SER A 1 86 ? -2.848 -4.729 54.612 1.00 78.88 86 SER A N 1
ATOM 650 C CA . SER A 1 86 ? -4.288 -4.928 54.794 1.00 78.88 86 SER A CA 1
ATOM 651 C C . SER A 1 86 ? -5.058 -3.890 53.979 1.00 78.88 86 SER A C 1
ATOM 653 O O . SER A 1 86 ? -4.739 -2.700 54.032 1.00 78.88 86 SER A O 1
ATOM 655 N N . LEU A 1 87 ? -6.036 -4.341 53.198 1.00 72.75 87 LEU A N 1
ATOM 656 C CA . LEU A 1 87 ? -6.884 -3.465 52.391 1.00 72.75 87 LEU A CA 1
ATOM 657 C C . LEU A 1 87 ? -8.183 -3.137 53.138 1.00 72.75 87 LEU A C 1
ATOM 659 O O . LEU A 1 87 ? -8.647 -3.991 53.897 1.00 72.75 87 LEU A O 1
ATOM 663 N N . PRO A 1 88 ? -8.710 -1.906 52.982 1.00 64.31 88 PRO A N 1
ATOM 664 C CA . PRO A 1 88 ? -9.933 -1.466 53.649 1.00 64.31 88 PRO A CA 1
ATOM 665 C C . PRO A 1 88 ? -11.183 -2.189 53.142 1.00 64.31 88 PRO A C 1
ATOM 667 O O . PRO A 1 88 ? -11.198 -2.589 51.956 1.00 64.31 88 PRO A O 1
#

pLDDT: mean 75.4, std 14.07, range [39.81, 95.81]

Foldseek 3Di:
DDDPVNVVVVVVVVVVVCVVVVVVVVVVVVVVVVVVVVVVVVVVDVVVDPPDPDPPPDDDPPPLADPVHGDGHDPDDQADPPPRDGDD

Radius of gyration: 31.01 Å; chains: 1; bounding box: 48×18×93 Å

Secondary structure (DSSP, 8-state):
---HHHHHHHHHHHHHHHHHHHHHHHHHHHHHHHHHHHHHHHHHHHHH-S--S-------S--SB-TTT-PBPPTT-SB-TTT-PBP-

Sequence (88 aa):
MISIFEVVFLVMFVAVFFTIISGFWRMRGMANKVFSLAEEEMERKLREGPSNPTAATNATPDSGLCSHCGSRLTANAVECRNCGASLP